Protein AF-A0A968TAA6-F1 (afdb_monomer_lite)

Radius of gyration: 18.01 Å; chains: 1; bounding box: 45×31×48 Å

Structure (mmCIF, N/CA/C/O backbone):
data_AF-A0A968TAA6-F1
#
_entry.id   AF-A0A968TAA6-F1
#
loop_
_atom_site.group_PDB
_atom_site.id
_atom_site.type_symbol
_atom_site.label_atom_id
_atom_site.label_alt_id
_atom_site.label_comp_id
_atom_site.label_asym_id
_atom_site.label_entity_id
_atom_site.label_seq_id
_atom_site.pdbx_PDB_ins_code
_atom_site.Cartn_x
_atom_site.Cartn_y
_atom_site.Cartn_z
_atom_site.occupancy
_atom_site.B_iso_or_equiv
_atom_site.auth_seq_id
_atom_site.auth_comp_id
_atom_site.auth_asym_id
_atom_site.auth_atom_id
_atom_site.pdbx_PDB_model_num
ATOM 1 N N . MET A 1 1 ? -21.060 10.836 21.019 1.00 69.12 1 MET A N 1
ATOM 2 C CA . MET A 1 1 ? -19.812 11.018 20.257 1.00 69.12 1 MET A CA 1
ATOM 3 C C . MET A 1 1 ? -19.713 12.466 19.842 1.00 69.12 1 MET A C 1
ATOM 5 O O . MET A 1 1 ? -20.575 12.928 19.095 1.00 69.12 1 MET A O 1
ATOM 9 N N . THR A 1 2 ? -18.713 13.182 20.340 1.00 84.38 2 THR A N 1
ATOM 10 C CA . THR A 1 2 ? -18.410 14.549 19.896 1.00 84.38 2 THR A CA 1
ATOM 11 C C . THR A 1 2 ? -17.198 14.553 18.967 1.00 84.38 2 THR A C 1
ATOM 13 O O . THR A 1 2 ? -16.389 13.627 18.968 1.00 84.38 2 THR A O 1
ATOM 16 N N . GLU A 1 3 ? -17.082 15.596 18.151 1.00 90.12 3 GLU A N 1
ATOM 17 C CA . GLU A 1 3 ? -15.876 15.869 17.362 1.00 90.12 3 GLU A CA 1
ATOM 18 C C . GLU A 1 3 ? -14.629 15.923 18.259 1.00 90.12 3 GLU A C 1
ATOM 20 O O . GLU A 1 3 ? -13.619 15.295 17.944 1.00 90.12 3 GLU A O 1
ATOM 25 N N . ASP A 1 4 ? -14.751 16.560 19.429 1.00 92.31 4 ASP A N 1
ATOM 26 C CA . ASP A 1 4 ? -13.683 16.670 20.426 1.00 92.31 4 ASP A CA 1
ATOM 27 C C . ASP A 1 4 ? -13.144 15.306 20.878 1.00 92.31 4 ASP A C 1
ATOM 29 O O . ASP A 1 4 ? -11.942 15.151 21.060 1.00 92.31 4 ASP A O 1
ATOM 33 N N . GLU A 1 5 ? -14.001 14.291 21.040 1.00 90.25 5 GLU A N 1
ATOM 34 C CA . GLU A 1 5 ? -13.563 12.942 21.430 1.00 90.25 5 GLU A CA 1
ATOM 35 C C . GLU A 1 5 ? -12.714 12.273 20.338 1.00 90.25 5 GLU A C 1
ATOM 37 O O . GLU A 1 5 ? -11.728 11.590 20.640 1.00 90.25 5 GLU A O 1
ATOM 42 N N . ILE A 1 6 ? -13.080 12.471 19.067 1.00 91.81 6 ILE A N 1
ATOM 43 C CA . ILE A 1 6 ? -12.331 11.939 17.923 1.00 91.81 6 ILE A CA 1
ATOM 44 C C . ILE A 1 6 ? -10.984 12.652 17.827 1.00 91.81 6 ILE A C 1
ATOM 46 O O . ILE A 1 6 ? -9.952 11.984 17.809 1.00 91.81 6 ILE A O 1
ATOM 50 N N . LEU A 1 7 ? -10.984 13.988 17.827 1.00 93.56 7 LEU A N 1
ATOM 51 C CA . LEU A 1 7 ? -9.761 14.788 17.758 1.00 93.56 7 LEU A CA 1
ATOM 52 C C . LEU A 1 7 ? -8.826 14.471 18.926 1.00 93.56 7 LEU A C 1
ATOM 54 O O . LEU A 1 7 ? -7.661 14.165 18.702 1.00 93.56 7 LEU A O 1
ATOM 58 N N . ASN A 1 8 ? -9.352 14.383 20.149 1.00 93.38 8 ASN A N 1
ATOM 59 C CA . ASN A 1 8 ? -8.563 14.015 21.319 1.00 93.38 8 ASN A CA 1
ATOM 60 C C . ASN A 1 8 ? -7.936 12.614 21.192 1.00 93.38 8 ASN A C 1
ATOM 62 O O . ASN A 1 8 ? -6.814 12.408 21.648 1.00 93.38 8 ASN A O 1
ATOM 66 N N . THR A 1 9 ? -8.625 11.654 20.564 1.00 92.62 9 THR A N 1
ATOM 67 C CA . THR A 1 9 ? -8.061 10.319 20.292 1.00 92.62 9 THR A CA 1
ATOM 68 C C . THR A 1 9 ? -6.899 10.387 19.301 1.00 92.62 9 THR A C 1
ATOM 70 O O . THR A 1 9 ? -5.903 9.690 19.479 1.00 92.62 9 THR A O 1
ATOM 73 N N . LEU A 1 10 ? -7.012 11.212 18.259 1.00 93.25 10 LEU A N 1
ATOM 74 C CA . LEU A 1 10 ? -5.971 11.365 17.242 1.00 93.25 10 LEU A CA 1
ATOM 75 C C . LEU A 1 10 ? -4.762 12.141 17.785 1.00 93.25 10 LEU A C 1
ATOM 77 O O . LEU A 1 10 ? -3.632 11.666 17.658 1.00 93.25 10 LEU A O 1
ATOM 81 N N . ASP A 1 11 ? -5.000 13.267 18.459 1.00 93.12 11 ASP A N 1
ATOM 82 C CA . ASP A 1 11 ? -3.966 14.139 19.031 1.00 93.12 11 ASP A CA 1
ATOM 83 C C . ASP A 1 11 ? -3.145 13.429 20.116 1.00 93.12 11 ASP A C 1
ATOM 85 O O . ASP A 1 11 ? -1.939 13.646 20.234 1.00 93.12 11 ASP A O 1
ATOM 89 N N . ASN A 1 12 ? -3.779 12.530 20.877 1.00 91.81 12 ASN A N 1
ATOM 90 C CA . ASN A 1 12 ? -3.136 11.753 21.941 1.00 91.81 12 ASN A CA 1
ATOM 91 C C . ASN A 1 12 ? -2.883 10.291 21.544 1.00 91.81 12 ASN A C 1
ATOM 93 O O . ASN A 1 12 ? -2.721 9.431 22.408 1.00 91.81 12 ASN A O 1
ATOM 97 N N . SER A 1 13 ? -2.850 9.990 20.244 1.00 91.12 13 SER A N 1
ATOM 98 C CA . SER A 1 13 ? -2.588 8.630 19.754 1.00 91.12 13 SER A CA 1
ATOM 99 C C . SER A 1 13 ? -1.161 8.150 20.021 1.00 91.12 13 SER A C 1
ATOM 101 O O . SER A 1 13 ? -0.911 6.946 20.018 1.00 91.12 13 SER A O 1
ATOM 103 N N . ASN A 1 14 ? -0.226 9.076 20.248 1.00 90.56 14 ASN A N 1
ATOM 104 C CA . ASN A 1 14 ? 1.144 8.747 20.605 1.00 90.56 14 ASN A CA 1
ATOM 105 C C . ASN A 1 14 ? 1.245 8.387 22.090 1.00 90.56 14 ASN A C 1
ATOM 107 O O . ASN A 1 14 ? 1.184 9.260 22.955 1.00 90.56 14 ASN A O 1
ATOM 111 N N . ASP A 1 15 ? 1.442 7.103 22.376 1.00 87.94 15 ASP A N 1
ATOM 112 C CA . ASP A 1 15 ? 1.612 6.604 23.741 1.00 87.94 15 ASP A CA 1
ATOM 113 C C . ASP A 1 15 ? 3.082 6.584 24.198 1.00 87.94 15 ASP A C 1
ATOM 115 O O . ASP A 1 15 ? 3.369 6.259 25.352 1.00 87.94 15 ASP A O 1
ATOM 119 N N . GLY A 1 16 ? 4.018 6.940 23.311 1.00 86.56 16 GLY A N 1
ATOM 120 C CA . GLY A 1 16 ? 5.461 6.831 23.522 1.00 86.56 16 GLY A CA 1
ATOM 121 C C . GLY A 1 16 ? 6.013 5.412 23.348 1.00 86.56 16 GLY A C 1
ATOM 122 O O . GLY A 1 16 ? 7.179 5.180 23.673 1.00 86.56 16 GLY A O 1
ATOM 123 N N . TYR A 1 17 ? 5.201 4.466 22.863 1.00 87.44 17 TYR A N 1
ATOM 124 C CA . TYR A 1 17 ? 5.562 3.060 22.687 1.00 87.44 17 TYR A CA 1
ATOM 125 C C . TYR A 1 17 ? 5.171 2.531 21.299 1.00 87.44 17 TYR A C 1
ATOM 127 O O . TYR A 1 17 ? 5.976 2.614 20.374 1.00 87.44 17 TYR A O 1
ATOM 135 N N . TYR A 1 18 ? 3.983 1.933 21.160 1.00 88.69 18 TYR A N 1
ATOM 136 C CA . TYR A 1 18 ? 3.566 1.173 19.971 1.00 88.69 18 TYR A CA 1
ATOM 137 C C . TYR A 1 18 ? 2.332 1.757 19.283 1.00 88.69 18 TYR A C 1
ATOM 139 O O . TYR A 1 18 ? 1.834 1.163 18.322 1.00 88.69 18 TYR A O 1
ATOM 147 N N . CYS A 1 19 ? 1.827 2.887 19.773 1.00 90.50 19 CYS A N 1
ATOM 148 C CA . CYS A 1 19 ? 0.773 3.649 19.127 1.00 90.50 19 CYS A CA 1
ATOM 149 C C . CYS A 1 19 ? 1.313 5.033 18.770 1.00 90.50 19 CYS A C 1
ATOM 151 O O . CYS A 1 19 ? 1.974 5.682 19.580 1.00 90.50 19 CYS A O 1
ATOM 153 N N . SER A 1 20 ? 1.046 5.482 17.548 1.00 90.31 20 SER A N 1
ATOM 154 C CA . SER A 1 20 ? 1.404 6.822 17.095 1.00 90.31 20 SER A CA 1
ATOM 155 C C . SER A 1 20 ? 0.455 7.305 16.008 1.00 90.31 20 SER A C 1
ATOM 157 O O . SER A 1 20 ? -0.234 6.521 15.345 1.00 90.31 20 SER A O 1
ATOM 159 N N . PHE A 1 21 ? 0.436 8.620 15.800 1.00 91.56 21 PHE A N 1
ATOM 160 C CA . PHE A 1 21 ? -0.179 9.174 14.605 1.00 91.56 21 PHE A CA 1
ATOM 161 C C . PHE A 1 21 ? 0.656 8.799 13.374 1.00 91.56 21 PHE A C 1
ATOM 163 O O . PHE A 1 21 ? 1.878 8.645 13.470 1.00 91.56 21 PHE A O 1
ATOM 170 N N . ILE A 1 22 ? 0.002 8.617 12.229 1.00 89.62 22 ILE A N 1
ATOM 171 C CA . ILE A 1 22 ? 0.675 8.197 11.000 1.00 89.62 22 ILE A CA 1
ATOM 172 C C . ILE A 1 22 ? 1.697 9.240 10.521 1.00 89.62 22 ILE A C 1
ATOM 174 O O . ILE A 1 22 ? 1.393 10.429 10.427 1.00 89.62 22 ILE A O 1
ATOM 178 N N . ASP A 1 23 ? 2.893 8.778 10.149 1.00 87.25 23 ASP A N 1
ATOM 179 C CA . ASP A 1 23 ? 3.901 9.599 9.475 1.00 87.25 23 ASP A CA 1
ATOM 180 C C . ASP A 1 23 ? 3.824 9.408 7.953 1.00 87.25 23 ASP A C 1
ATOM 182 O O . ASP A 1 23 ? 4.284 8.410 7.389 1.00 87.25 23 ASP A O 1
ATOM 186 N N . LEU A 1 24 ? 3.235 10.387 7.266 1.00 85.81 24 LEU A N 1
ATOM 187 C CA . LEU A 1 24 ? 3.162 10.383 5.804 1.00 85.81 24 LEU A CA 1
ATOM 188 C C . LEU A 1 24 ? 4.531 10.651 5.156 1.00 85.81 24 LEU A C 1
ATOM 190 O O . LEU A 1 24 ? 4.789 10.148 4.059 1.00 85.81 24 LEU A O 1
ATOM 194 N N . GLY A 1 25 ? 5.411 11.381 5.845 1.00 83.56 25 GLY A N 1
ATOM 195 C CA . GLY A 1 25 ? 6.722 11.834 5.378 1.00 83.56 25 GLY A CA 1
ATOM 196 C C . GLY A 1 25 ? 7.885 10.940 5.804 1.00 83.56 25 GLY A C 1
ATOM 197 O O . GLY A 1 25 ? 9.011 11.427 5.887 1.00 83.56 25 GLY A O 1
ATOM 198 N N . ASN A 1 26 ? 7.629 9.656 6.071 1.00 83.19 26 ASN A N 1
ATOM 199 C CA . ASN A 1 26 ? 8.642 8.725 6.560 1.00 83.19 26 ASN A CA 1
ATOM 200 C C . ASN A 1 26 ? 9.893 8.715 5.662 1.00 83.19 26 ASN A C 1
ATOM 202 O O . ASN A 1 26 ? 9.850 8.295 4.505 1.00 83.19 26 ASN A O 1
ATOM 206 N N . VAL A 1 27 ? 11.027 9.129 6.234 1.00 84.81 27 VAL A N 1
ATOM 207 C CA . VAL A 1 27 ? 12.317 9.292 5.538 1.00 84.81 27 VAL A CA 1
ATOM 208 C C . VAL A 1 27 ? 12.882 7.997 4.953 1.00 84.81 27 VAL A C 1
ATOM 210 O O . VAL A 1 27 ? 13.775 8.042 4.112 1.00 84.81 27 VAL A O 1
ATOM 213 N N . TYR A 1 28 ? 12.384 6.843 5.394 1.00 85.81 28 TYR A N 1
ATOM 214 C CA . TYR A 1 28 ? 12.797 5.531 4.904 1.00 85.81 28 TYR A CA 1
ATOM 215 C C . TYR A 1 28 ? 11.819 4.925 3.906 1.00 85.81 28 TYR A C 1
ATOM 217 O O . TYR A 1 28 ? 11.997 3.773 3.518 1.00 85.81 28 TYR A O 1
ATOM 225 N N . SER A 1 29 ? 10.770 5.651 3.516 1.00 93.38 29 SER A N 1
ATOM 226 C CA . SER A 1 29 ? 9.749 5.099 2.643 1.00 93.38 29 SER A CA 1
ATOM 227 C C . SER A 1 29 ? 9.246 6.107 1.619 1.00 93.38 29 SER A C 1
ATOM 229 O O . SER A 1 29 ? 8.569 7.080 1.954 1.00 93.38 29 SER A O 1
ATOM 231 N N . TYR A 1 30 ? 9.512 5.819 0.350 1.00 94.69 30 TYR A N 1
ATOM 232 C CA . TYR A 1 30 ? 8.996 6.586 -0.771 1.00 94.69 30 TYR A CA 1
ATOM 233 C C . TYR A 1 30 ? 7.509 6.302 -0.963 1.00 94.69 30 TYR A C 1
ATOM 235 O O . TYR A 1 30 ? 7.101 5.164 -1.196 1.00 94.69 30 TYR A O 1
ATOM 243 N N . LEU A 1 31 ? 6.695 7.350 -0.842 1.00 95.62 31 LEU A N 1
ATOM 244 C CA . LEU A 1 31 ? 5.245 7.225 -0.871 1.00 95.62 31 LEU A CA 1
ATOM 245 C C . LEU A 1 31 ? 4.725 6.840 -2.265 1.00 95.62 31 LEU A C 1
ATOM 247 O O . LEU A 1 31 ? 5.102 7.462 -3.267 1.00 95.62 31 LEU A O 1
ATOM 251 N N . ILE A 1 32 ? 3.829 5.850 -2.297 1.00 96.88 32 ILE A N 1
ATOM 252 C CA . ILE A 1 32 ? 3.169 5.342 -3.505 1.00 96.88 32 ILE A CA 1
ATOM 253 C C . ILE A 1 32 ? 1.682 5.718 -3.518 1.00 96.88 32 ILE A C 1
ATOM 255 O O . ILE A 1 32 ? 1.239 6.354 -4.467 1.00 96.88 32 ILE A O 1
ATOM 259 N N . ASP A 1 33 ? 0.924 5.351 -2.481 1.00 95.62 33 ASP A N 1
ATOM 260 C CA . ASP A 1 33 ? -0.511 5.661 -2.356 1.00 95.62 33 ASP A CA 1
ATOM 261 C C . ASP A 1 33 ? -0.898 5.831 -0.883 1.00 95.62 33 ASP A C 1
ATOM 263 O O . ASP A 1 33 ? -0.242 5.293 0.017 1.00 95.62 33 ASP A O 1
ATOM 267 N N . THR A 1 34 ? -1.977 6.570 -0.633 1.00 95.06 34 THR A N 1
ATOM 268 C CA . THR A 1 34 ? -2.595 6.679 0.691 1.00 95.06 34 THR A CA 1
ATOM 269 C C . THR A 1 34 ? -4.111 6.621 0.597 1.00 95.06 34 THR A C 1
ATOM 271 O O . THR A 1 34 ? -4.731 7.078 -0.364 1.00 95.06 34 THR A O 1
ATOM 274 N N . ARG A 1 35 ? -4.741 6.071 1.634 1.00 94.25 35 ARG A N 1
ATOM 275 C CA . ARG A 1 35 ? -6.198 6.032 1.759 1.00 94.25 35 ARG A CA 1
ATOM 276 C C . ARG A 1 35 ? -6.595 6.213 3.212 1.00 94.25 35 ARG A C 1
ATOM 278 O O . ARG A 1 35 ? -6.006 5.613 4.103 1.00 94.25 35 ARG A O 1
ATOM 285 N N . ILE A 1 36 ? -7.644 6.994 3.434 1.00 94.50 36 ILE A N 1
ATOM 286 C CA . ILE A 1 36 ? -8.335 7.060 4.720 1.00 94.50 36 ILE A CA 1
ATOM 287 C C . ILE A 1 36 ? -9.669 6.339 4.563 1.00 94.50 36 ILE A C 1
ATOM 289 O O . ILE A 1 36 ? -10.444 6.639 3.655 1.00 94.50 36 ILE A O 1
ATOM 293 N N . ASN A 1 37 ? -9.936 5.402 5.463 1.00 94.56 37 ASN A N 1
ATOM 294 C CA . ASN A 1 37 ? -11.223 4.747 5.618 1.00 94.56 37 ASN A CA 1
ATOM 295 C C . ASN A 1 37 ? -11.848 5.183 6.933 1.00 94.56 37 ASN A C 1
ATOM 297 O O . ASN A 1 37 ? -11.191 5.153 7.971 1.00 94.56 37 ASN A O 1
ATOM 301 N N . ILE A 1 38 ? -13.123 5.558 6.884 1.00 94.19 38 ILE A N 1
ATOM 302 C CA . ILE A 1 38 ? -13.887 5.984 8.053 1.00 94.19 38 ILE A CA 1
ATOM 303 C C . ILE A 1 38 ? -15.073 5.041 8.202 1.00 94.19 38 ILE A C 1
ATOM 305 O O . ILE A 1 38 ? -15.880 4.885 7.286 1.00 94.19 38 ILE A O 1
ATOM 309 N N . PHE A 1 39 ? -15.183 4.432 9.374 1.00 93.38 39 PHE A N 1
ATOM 310 C CA . PHE A 1 39 ? -16.243 3.509 9.737 1.00 93.38 39 PHE A CA 1
ATOM 311 C C . PHE A 1 39 ? -17.072 4.121 10.857 1.00 93.38 39 PHE A C 1
ATOM 313 O O . PHE A 1 39 ? -16.543 4.535 11.889 1.00 93.38 39 PHE A O 1
ATOM 320 N N . ARG A 1 40 ? -18.390 4.131 10.670 1.00 93.81 40 ARG A N 1
ATOM 321 C CA . ARG A 1 40 ? -19.358 4.530 11.689 1.00 93.81 40 ARG A CA 1
ATOM 322 C C . ARG A 1 40 ? -20.261 3.346 11.995 1.00 93.81 40 ARG A C 1
ATOM 324 O O . ARG A 1 40 ? -20.812 2.743 11.078 1.00 93.81 40 ARG A O 1
ATOM 331 N N . GLY A 1 41 ? -20.402 3.020 13.271 1.00 90.56 41 GLY A N 1
ATOM 332 C CA . GLY A 1 41 ? -21.300 1.982 13.761 1.00 90.56 41 GLY A CA 1
ATOM 333 C C . GLY A 1 41 ? -22.374 2.539 14.691 1.00 90.56 41 GLY A C 1
ATOM 334 O O . GLY A 1 41 ? -22.414 3.731 14.996 1.00 90.56 41 GLY A O 1
ATOM 335 N N . ASP A 1 42 ? -23.237 1.645 15.170 1.00 93.62 42 ASP A N 1
ATOM 336 C CA . ASP A 1 42 ? -24.256 1.984 16.169 1.00 93.62 42 ASP A CA 1
ATOM 337 C C . ASP A 1 42 ? -23.637 2.359 17.516 1.00 93.62 42 ASP A C 1
ATOM 339 O O . ASP A 1 42 ? -22.519 1.933 17.829 1.00 93.62 42 ASP A O 1
ATOM 343 N N . ASN A 1 43 ? -24.418 3.054 18.350 1.00 90.75 43 ASN A N 1
ATOM 344 C CA . ASN A 1 43 ? -24.040 3.458 19.707 1.00 90.75 43 ASN A CA 1
ATOM 345 C C . ASN A 1 43 ? -22.732 4.248 19.730 1.00 90.75 43 ASN A C 1
ATOM 347 O O . ASN A 1 43 ? -21.838 3.945 20.518 1.00 90.75 43 ASN A O 1
ATOM 351 N N . ASP A 1 44 ? -22.611 5.227 18.831 1.00 91.50 44 ASP A N 1
ATOM 352 C CA . ASP A 1 44 ? -21.467 6.138 18.796 1.00 91.50 44 ASP A CA 1
ATOM 353 C C . ASP A 1 44 ? -20.108 5.451 18.563 1.00 91.50 44 ASP A C 1
ATOM 355 O O . ASP A 1 44 ? -19.047 6.010 18.850 1.00 91.50 44 ASP A O 1
ATOM 359 N N . ARG A 1 45 ? -20.127 4.231 18.011 1.00 94.50 45 ARG A N 1
ATOM 360 C CA . ARG A 1 45 ? -18.916 3.505 17.634 1.00 94.50 45 ARG A CA 1
ATOM 361 C C . ARG A 1 45 ? -18.324 4.076 16.358 1.00 94.50 45 ARG A C 1
ATOM 363 O O . ARG A 1 45 ? -19.038 4.309 15.381 1.00 94.50 45 ARG A O 1
ATOM 370 N N . TRP A 1 46 ? -17.010 4.218 16.344 1.00 95.50 46 TRP A N 1
ATOM 371 C CA . TRP A 1 46 ? -16.286 4.678 15.173 1.00 95.50 46 TRP A CA 1
ATOM 372 C C . TRP A 1 46 ? -14.902 4.044 15.093 1.00 95.50 46 TRP A C 1
ATOM 374 O O . TRP A 1 46 ? -14.297 3.680 16.107 1.00 95.50 46 TRP A O 1
ATOM 384 N N . ALA A 1 47 ? -14.408 3.935 13.864 1.00 95.50 47 ALA A N 1
ATOM 385 C CA . ALA A 1 47 ? -13.025 3.597 13.587 1.00 95.50 47 ALA A CA 1
ATOM 386 C C . ALA A 1 47 ? -12.531 4.346 12.346 1.00 95.50 47 ALA A C 1
ATOM 388 O O . ALA A 1 47 ? -13.292 4.605 11.415 1.00 95.50 47 ALA A O 1
ATOM 389 N N . ILE A 1 48 ? -11.249 4.670 12.326 1.00 95.31 48 ILE A N 1
ATOM 390 C CA . ILE A 1 48 ? -10.524 5.204 11.181 1.00 95.31 48 ILE A CA 1
ATOM 391 C C . ILE A 1 48 ? -9.384 4.234 10.900 1.00 95.31 48 ILE A C 1
ATOM 393 O O . ILE A 1 48 ? -8.670 3.857 11.825 1.00 95.31 48 ILE A O 1
ATOM 397 N N . ALA A 1 49 ? -9.209 3.844 9.641 1.00 95.19 49 ALA A N 1
ATOM 398 C CA . ALA A 1 49 ? -8.031 3.119 9.183 1.00 95.19 49 ALA A CA 1
ATOM 399 C C . ALA A 1 49 ? -7.335 3.944 8.101 1.00 95.19 49 ALA A C 1
ATOM 401 O O . ALA A 1 49 ? -7.944 4.277 7.082 1.00 95.19 49 ALA A O 1
ATOM 402 N N . ILE A 1 50 ? -6.073 4.285 8.332 1.00 95.56 50 ILE A N 1
ATOM 403 C CA . ILE A 1 50 ? -5.233 5.006 7.384 1.00 95.56 50 ILE A CA 1
ATOM 404 C C . ILE A 1 50 ? -4.226 4.023 6.806 1.00 95.56 50 ILE A C 1
ATOM 406 O O . ILE A 1 50 ? -3.394 3.474 7.525 1.00 95.56 50 ILE A O 1
ATOM 410 N N . GLU A 1 51 ? -4.325 3.815 5.502 1.00 95.50 51 GLU A N 1
ATOM 411 C CA . GLU A 1 51 ? -3.462 2.950 4.714 1.00 95.50 51 GLU A CA 1
ATOM 412 C C . GLU A 1 51 ? -2.406 3.816 4.017 1.00 95.50 51 GLU A C 1
ATOM 414 O O . GLU A 1 51 ? -2.744 4.788 3.333 1.00 95.50 51 GLU A O 1
ATOM 419 N N . ARG A 1 52 ? -1.130 3.474 4.186 1.00 95.88 52 ARG A N 1
ATOM 420 C CA . ARG A 1 52 ? 0.010 4.112 3.526 1.00 95.88 52 ARG A CA 1
ATOM 421 C C . ARG A 1 52 ? 0.828 3.040 2.830 1.00 95.88 52 ARG A C 1
ATOM 423 O O . ARG A 1 52 ? 1.424 2.188 3.478 1.00 95.88 52 ARG A O 1
ATOM 430 N N . LEU A 1 53 ? 0.875 3.109 1.509 1.00 96.88 53 LEU A N 1
ATOM 431 C CA . LEU A 1 53 ? 1.700 2.236 0.696 1.00 96.88 53 LEU A CA 1
ATOM 432 C C . LEU A 1 53 ? 2.989 2.967 0.327 1.00 96.88 53 LEU A C 1
ATOM 434 O O . LEU A 1 53 ? 2.949 4.088 -0.193 1.00 96.88 53 LEU A O 1
ATOM 438 N N . GLY A 1 54 ? 4.134 2.337 0.556 1.00 96.69 54 GLY A N 1
ATOM 439 C CA . GLY A 1 54 ? 5.411 2.922 0.172 1.00 96.69 54 GLY A CA 1
ATOM 440 C C . GLY A 1 54 ? 6.504 1.895 -0.066 1.00 96.69 54 GLY A C 1
ATOM 441 O O . GLY A 1 54 ? 6.506 0.814 0.520 1.00 96.69 54 GLY A O 1
ATOM 442 N N . TYR A 1 55 ? 7.454 2.252 -0.923 1.00 97.19 55 TYR A N 1
ATOM 443 C CA . TYR A 1 55 ? 8.675 1.480 -1.117 1.00 97.19 55 TYR A CA 1
ATOM 444 C C . TYR A 1 55 ? 9.679 1.837 -0.023 1.00 97.19 55 TYR A C 1
ATOM 446 O O . TYR A 1 55 ? 9.953 3.016 0.194 1.00 97.19 55 TYR A O 1
ATOM 454 N N . ASN A 1 56 ? 10.214 0.842 0.680 1.00 95.62 56 ASN A N 1
ATOM 455 C CA . ASN A 1 56 ? 11.263 1.022 1.678 1.00 95.62 56 ASN A CA 1
ATOM 456 C C . ASN A 1 56 ? 12.563 0.368 1.176 1.00 95.62 56 ASN A C 1
ATOM 458 O O . ASN A 1 56 ? 12.675 -0.860 1.237 1.00 95.62 56 ASN A O 1
ATOM 462 N N . PRO A 1 57 ? 13.567 1.157 0.744 1.00 93.94 57 PRO A N 1
ATOM 463 C CA . PRO A 1 57 ? 14.828 0.625 0.225 1.00 93.94 57 PRO A CA 1
ATOM 464 C C . PRO A 1 57 ? 15.603 -0.221 1.233 1.00 93.94 57 PRO A C 1
ATOM 466 O O . PRO A 1 57 ? 16.296 -1.160 0.860 1.00 93.94 57 PRO A O 1
ATOM 469 N N . ARG A 1 58 ? 15.478 0.079 2.534 1.00 92.00 58 ARG A N 1
ATOM 470 C CA . ARG A 1 58 ? 16.153 -0.693 3.589 1.00 92.00 58 ARG A CA 1
ATOM 471 C C . ARG A 1 58 ? 15.498 -2.045 3.823 1.00 92.00 58 ARG A C 1
ATOM 473 O O . ARG A 1 58 ? 16.186 -2.989 4.193 1.00 92.00 58 ARG A O 1
ATOM 480 N N . ALA A 1 59 ? 14.182 -2.117 3.650 1.00 92.62 59 ALA A N 1
ATOM 481 C CA . ALA A 1 59 ? 13.448 -3.372 3.715 1.00 92.62 59 ALA A CA 1
ATOM 482 C C . ALA A 1 59 ? 13.506 -4.151 2.391 1.00 92.62 59 ALA A C 1
ATOM 484 O O . ALA A 1 59 ? 13.171 -5.331 2.389 1.00 92.62 59 ALA A O 1
ATOM 485 N N . GLY A 1 60 ? 13.891 -3.499 1.286 1.00 95.25 60 GLY A N 1
ATOM 486 C CA . GLY A 1 60 ? 13.871 -4.088 -0.051 1.00 95.25 60 GLY A CA 1
ATOM 487 C C . GLY A 1 60 ? 12.465 -4.507 -0.483 1.00 95.25 60 GLY A C 1
ATOM 488 O O . GLY A 1 60 ? 12.308 -5.546 -1.109 1.00 95.25 60 GLY A O 1
ATOM 489 N N . ALA A 1 61 ? 11.429 -3.755 -0.089 1.00 96.75 61 ALA A N 1
ATOM 490 C CA . ALA A 1 61 ? 10.039 -4.140 -0.330 1.00 96.75 61 ALA A CA 1
ATOM 491 C C . ALA A 1 61 ? 9.096 -2.935 -0.412 1.00 96.75 61 ALA A C 1
ATOM 493 O O . ALA A 1 61 ? 9.331 -1.886 0.198 1.00 96.75 61 ALA A O 1
ATOM 494 N N . ILE A 1 62 ? 7.979 -3.117 -1.118 1.00 97.50 62 ILE A N 1
ATOM 495 C CA . ILE A 1 62 ? 6.799 -2.258 -0.988 1.00 97.50 62 ILE A CA 1
ATOM 496 C C . ILE A 1 62 ? 5.969 -2.760 0.194 1.00 97.50 62 ILE A C 1
ATOM 498 O O . ILE A 1 62 ? 5.63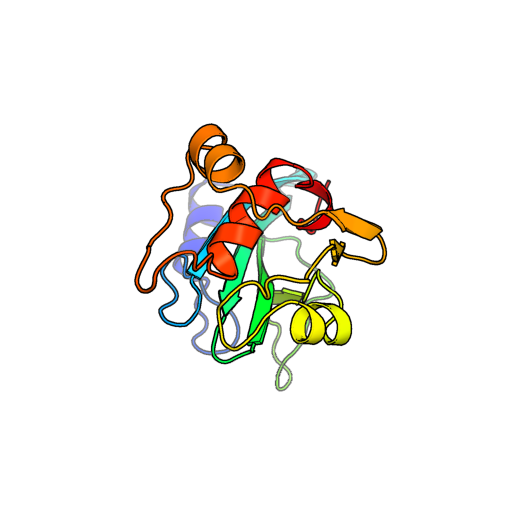4 -3.942 0.269 1.00 97.50 62 ILE A O 1
ATOM 502 N N . ILE A 1 63 ? 5.647 -1.857 1.116 1.00 97.00 63 ILE A N 1
ATOM 503 C CA . ILE A 1 63 ? 4.957 -2.156 2.370 1.00 97.00 63 ILE A CA 1
ATOM 504 C C . ILE A 1 63 ? 3.666 -1.345 2.428 1.00 97.00 63 ILE A C 1
ATOM 506 O O . ILE A 1 63 ? 3.659 -0.145 2.148 1.00 97.00 63 ILE A O 1
ATOM 510 N N . LEU A 1 64 ? 2.578 -2.024 2.785 1.00 96.19 64 LEU A N 1
ATOM 511 C CA . LEU A 1 64 ? 1.307 -1.428 3.164 1.00 96.19 64 LEU A CA 1
ATOM 512 C C . LEU A 1 64 ? 1.266 -1.307 4.687 1.00 96.19 64 LEU A C 1
ATOM 514 O O . LEU A 1 64 ? 1.099 -2.304 5.388 1.00 96.19 64 LEU A O 1
ATOM 518 N N . ASP A 1 65 ? 1.402 -0.081 5.169 1.00 94.81 65 ASP A N 1
ATOM 519 C CA . ASP A 1 65 ? 1.257 0.294 6.568 1.00 94.81 65 ASP A CA 1
ATOM 520 C C . ASP A 1 65 ? -0.193 0.684 6.854 1.00 94.81 65 ASP A C 1
ATOM 522 O O . ASP A 1 65 ? -0.778 1.496 6.136 1.00 94.81 65 ASP A O 1
ATOM 526 N N . ILE A 1 66 ? -0.776 0.144 7.919 1.00 94.75 66 ILE A N 1
ATOM 527 C CA . ILE A 1 66 ? -2.154 0.413 8.325 1.00 94.75 66 ILE A CA 1
ATOM 528 C C . ILE A 1 66 ? -2.133 0.926 9.756 1.00 94.75 66 ILE A C 1
ATOM 530 O O . ILE A 1 66 ? -1.769 0.197 10.674 1.00 94.75 66 ILE A O 1
ATOM 534 N N . ASN A 1 67 ? -2.556 2.172 9.946 1.00 94.81 67 ASN A N 1
ATOM 535 C CA . ASN A 1 67 ? -2.746 2.767 11.264 1.00 94.81 67 ASN A CA 1
ATOM 536 C C . ASN A 1 67 ? -4.238 2.851 11.563 1.00 94.81 67 ASN A C 1
ATOM 538 O O . ASN A 1 67 ? -5.009 3.295 10.712 1.00 94.81 67 ASN A O 1
ATOM 542 N N . TYR A 1 68 ? -4.654 2.440 12.754 1.00 94.50 68 TYR A N 1
ATOM 543 C CA . TYR A 1 68 ? -6.062 2.385 13.126 1.00 94.50 68 TYR A CA 1
ATOM 544 C C . TYR A 1 68 ? -6.354 3.126 14.430 1.00 94.50 68 TYR A C 1
ATOM 546 O O . TYR A 1 68 ? -5.641 3.007 15.421 1.00 94.50 68 TYR A O 1
ATOM 554 N N . TYR A 1 69 ? -7.457 3.868 14.431 1.00 95.31 69 TYR A N 1
ATOM 555 C CA . TYR A 1 69 ? -7.917 4.700 15.541 1.00 95.31 69 TYR A CA 1
ATOM 556 C C . TYR A 1 69 ? -9.403 4.450 15.760 1.00 95.31 69 TYR A C 1
ATOM 558 O O . TYR A 1 69 ? -10.130 4.222 14.798 1.00 95.31 69 TYR A O 1
ATOM 566 N N . GLY A 1 70 ? -9.883 4.478 17.000 1.00 95.00 70 GLY A N 1
ATOM 567 C CA . GLY A 1 70 ? -11.308 4.297 17.261 1.00 95.00 70 GLY A CA 1
ATOM 568 C C . GLY A 1 70 ? -11.626 3.839 18.672 1.00 95.00 70 GLY A C 1
ATOM 569 O O . GLY A 1 70 ? -10.779 3.301 19.380 1.00 95.00 70 GLY A O 1
ATOM 570 N N . ASN A 1 71 ? -12.888 4.006 19.060 1.00 94.00 71 ASN A N 1
ATOM 571 C CA . ASN A 1 71 ? -13.389 3.608 20.379 1.00 94.00 71 ASN A CA 1
ATOM 572 C C . ASN A 1 71 ? -13.923 2.164 20.422 1.00 94.00 71 ASN A C 1
ATOM 574 O O . ASN A 1 71 ? -14.328 1.682 21.479 1.00 94.00 71 ASN A O 1
ATOM 578 N N . CYS A 1 72 ? -13.948 1.468 19.282 1.00 94.00 72 CYS A N 1
ATOM 579 C CA . CYS A 1 72 ? -14.505 0.121 19.166 1.00 94.00 72 CYS A CA 1
ATOM 580 C C . CYS A 1 72 ? -13.523 -0.917 18.604 1.00 94.00 72 CYS A C 1
ATOM 582 O O . CYS A 1 72 ? -13.956 -1.979 18.149 1.00 94.00 72 CYS A O 1
ATOM 584 N N . LEU A 1 73 ? -12.223 -0.612 18.619 1.00 93.19 73 LEU A N 1
ATOM 585 C CA . LEU A 1 73 ? -11.169 -1.504 18.140 1.00 93.19 73 LEU A CA 1
ATOM 586 C C . LEU A 1 73 ? -11.066 -2.760 19.018 1.00 93.19 73 LEU A C 1
ATOM 588 O O . LEU A 1 73 ? -11.197 -2.702 20.242 1.00 93.19 73 LEU A O 1
ATOM 592 N N . LYS A 1 74 ? -10.846 -3.913 18.386 1.00 91.81 74 LYS A N 1
ATOM 593 C CA . LYS A 1 74 ? -10.727 -5.226 19.036 1.00 91.81 74 LYS A CA 1
ATOM 594 C C . LYS A 1 74 ? -9.650 -6.041 18.336 1.00 91.81 74 LYS A C 1
ATOM 596 O O . LYS A 1 74 ? -9.347 -5.764 17.182 1.00 91.81 74 LYS A O 1
ATOM 601 N N . ASN A 1 75 ? -9.144 -7.071 19.015 1.00 91.44 75 ASN A N 1
ATOM 602 C CA . ASN A 1 75 ? -8.135 -7.993 18.478 1.00 91.44 75 ASN A CA 1
ATOM 603 C C . ASN A 1 75 ? -6.889 -7.262 17.956 1.00 91.44 75 ASN A C 1
ATOM 605 O O . ASN A 1 75 ? -6.388 -7.579 16.883 1.00 91.44 75 ASN A O 1
ATOM 609 N N . LEU A 1 76 ? -6.436 -6.250 18.699 1.00 92.00 76 LEU A N 1
ATOM 610 C CA . LEU A 1 76 ? -5.221 -5.528 18.351 1.00 92.00 76 LEU A CA 1
ATOM 611 C C . LEU A 1 76 ? -4.009 -6.442 18.512 1.00 92.00 76 LEU A C 1
ATOM 613 O O . LEU A 1 76 ? -3.942 -7.217 19.470 1.00 92.00 76 LEU A O 1
ATOM 617 N N . GLU A 1 77 ? -3.049 -6.303 17.601 1.00 91.56 77 GLU A N 1
ATOM 618 C CA . GLU A 1 77 ? -1.730 -6.901 17.765 1.00 91.56 77 GLU A CA 1
ATOM 619 C C . GLU A 1 77 ? -1.065 -6.377 19.042 1.00 91.56 77 GLU A C 1
ATOM 621 O O . GLU A 1 77 ? -1.308 -5.244 19.473 1.00 91.56 77 GLU A O 1
ATOM 626 N N . CYS A 1 78 ? -0.215 -7.207 19.645 1.00 92.00 78 CYS A N 1
ATOM 627 C CA . CYS A 1 78 ? 0.487 -6.878 20.879 1.00 92.00 78 CYS A CA 1
ATOM 628 C C . CYS A 1 78 ? 1.998 -7.029 20.708 1.00 92.00 78 CYS A C 1
ATOM 630 O O . CYS A 1 78 ? 2.493 -8.119 20.428 1.00 92.00 78 CYS A O 1
ATOM 632 N N . TYR A 1 79 ? 2.741 -5.966 21.005 1.00 89.19 79 TYR A N 1
ATOM 633 C CA . TYR A 1 79 ? 4.200 -5.981 21.076 1.00 89.19 79 TYR A CA 1
ATOM 634 C C . TYR A 1 79 ? 4.642 -5.750 22.517 1.00 89.19 79 TYR A C 1
ATOM 636 O O . TYR A 1 79 ? 4.184 -4.827 23.186 1.00 89.19 79 TYR A O 1
ATOM 644 N N . ASN A 1 80 ? 5.498 -6.636 23.035 1.00 91.50 80 ASN A N 1
ATOM 645 C CA . ASN A 1 80 ? 5.957 -6.610 24.430 1.00 91.50 80 ASN A CA 1
ATOM 646 C C . ASN A 1 80 ? 4.814 -6.455 25.457 1.00 91.50 80 ASN A C 1
ATOM 648 O O . ASN A 1 80 ? 4.924 -5.716 26.435 1.00 91.50 80 ASN A O 1
ATOM 652 N N . GLY A 1 81 ? 3.698 -7.153 25.218 1.00 91.06 81 GLY A N 1
ATOM 653 C CA . GLY A 1 81 ? 2.531 -7.159 26.105 1.00 91.06 81 GLY A CA 1
ATOM 654 C C . GLY A 1 81 ? 1.665 -5.897 26.048 1.00 91.06 81 GLY A C 1
ATOM 655 O O . GLY A 1 81 ? 0.807 -5.726 26.912 1.00 91.06 81 GLY A O 1
ATOM 656 N N . ARG A 1 82 ? 1.870 -5.016 25.062 1.00 90.88 82 ARG A N 1
ATOM 657 C CA . ARG A 1 82 ? 1.085 -3.792 24.867 1.00 90.88 82 ARG A CA 1
ATOM 658 C C . ARG A 1 82 ? 0.417 -3.784 23.494 1.00 90.88 82 ARG A C 1
ATOM 660 O O . ARG A 1 82 ? 1.072 -4.184 22.532 1.00 90.88 82 ARG A O 1
ATOM 667 N N . PRO A 1 83 ? -0.841 -3.326 23.389 1.00 91.50 83 PRO A N 1
ATOM 668 C CA . PRO A 1 83 ? -1.512 -3.220 22.102 1.00 91.50 83 PRO A CA 1
ATOM 669 C C . PRO A 1 83 ? -0.807 -2.199 21.204 1.00 91.50 83 PRO A C 1
ATOM 671 O O . PRO A 1 83 ? -0.255 -1.212 21.691 1.00 91.50 83 PRO A O 1
ATOM 674 N N . THR A 1 84 ? -0.860 -2.423 19.896 1.00 93.56 84 THR A N 1
ATOM 675 C CA . THR A 1 84 ? -0.420 -1.458 18.883 1.00 93.56 84 THR A CA 1
ATOM 676 C C . THR A 1 84 ? -1.591 -0.982 18.036 1.00 93.56 84 THR A C 1
ATOM 678 O O . THR A 1 84 ? -2.524 -1.745 17.772 1.00 93.56 84 THR A O 1
ATOM 681 N N . SER A 1 85 ? -1.523 0.273 17.588 1.00 91.88 85 SER A N 1
ATOM 682 C CA . SER A 1 85 ? -2.439 0.879 16.619 1.00 91.88 85 SER A CA 1
ATOM 683 C C . SER A 1 85 ? -2.002 0.669 15.159 1.00 91.88 85 SER A C 1
ATOM 685 O O . SER A 1 85 ? -2.462 1.398 14.281 1.00 91.88 85 SER A O 1
ATOM 687 N N . TYR A 1 86 ? -1.072 -0.255 14.905 1.00 92.56 86 TYR A N 1
ATOM 688 C CA . TYR A 1 86 ? -0.367 -0.393 13.636 1.00 92.56 86 TYR A CA 1
ATOM 689 C C . TYR A 1 86 ? -0.244 -1.853 13.176 1.00 92.56 86 TYR A C 1
ATOM 691 O O . TYR A 1 86 ? 0.030 -2.756 13.966 1.00 92.56 86 TYR A O 1
ATOM 699 N N . TYR A 1 87 ? -0.392 -2.069 11.870 1.00 92.88 87 TYR A N 1
ATOM 700 C CA . TYR A 1 87 ? -0.152 -3.348 11.205 1.00 92.88 87 TYR A CA 1
ATOM 701 C C . TYR A 1 87 ? 0.515 -3.127 9.847 1.00 92.88 87 TYR A C 1
ATOM 703 O O . TYR A 1 87 ? 0.212 -2.145 9.170 1.00 92.88 87 TYR A O 1
ATOM 711 N N . SER A 1 88 ? 1.387 -4.041 9.424 1.00 93.00 88 SER A N 1
ATOM 712 C CA . SER A 1 88 ? 2.075 -3.946 8.135 1.00 93.00 88 SER A CA 1
ATOM 713 C C . SER A 1 88 ? 2.003 -5.234 7.330 1.00 93.00 88 SER A C 1
ATOM 715 O O . SER A 1 88 ? 2.020 -6.343 7.863 1.00 93.00 88 SER A O 1
ATOM 717 N N . ILE A 1 89 ? 1.895 -5.074 6.012 1.00 93.94 89 ILE A N 1
ATOM 718 C CA . ILE A 1 89 ? 1.773 -6.174 5.055 1.00 93.94 89 ILE A CA 1
ATOM 719 C C . ILE A 1 89 ? 2.689 -5.897 3.868 1.00 93.94 89 ILE A C 1
ATOM 721 O O . ILE A 1 89 ? 2.757 -4.773 3.378 1.00 93.94 89 ILE A O 1
ATOM 725 N N . GLN A 1 90 ? 3.341 -6.935 3.354 1.00 96.06 90 GLN A N 1
ATOM 726 C CA . GLN A 1 90 ? 3.966 -6.907 2.032 1.00 96.06 90 GLN A CA 1
ATOM 727 C C . GLN A 1 90 ? 2.965 -7.480 1.017 1.00 96.06 90 GLN A C 1
ATOM 729 O O . GLN A 1 90 ? 2.712 -8.686 1.036 1.00 96.06 90 GLN A O 1
ATOM 734 N N . PRO A 1 91 ? 2.319 -6.648 0.176 1.00 96.75 91 PRO A N 1
ATOM 735 C CA . PRO A 1 91 ? 1.305 -7.138 -0.756 1.00 96.75 91 PRO A CA 1
ATOM 736 C C . PRO A 1 91 ? 1.913 -7.943 -1.912 1.00 96.75 91 PRO A C 1
ATOM 738 O O . PRO A 1 91 ? 1.209 -8.745 -2.523 1.00 96.75 91 PRO A O 1
ATOM 741 N N . ILE A 1 92 ? 3.200 -7.744 -2.204 1.00 98.19 92 ILE A N 1
ATOM 742 C CA . ILE A 1 92 ? 3.939 -8.424 -3.270 1.00 98.19 92 ILE A CA 1
ATOM 743 C C . ILE A 1 92 ? 4.707 -9.603 -2.668 1.00 98.19 92 ILE A C 1
ATOM 745 O O . ILE A 1 92 ? 5.303 -9.477 -1.600 1.00 98.19 92 ILE A O 1
ATOM 749 N N . ASN A 1 93 ? 4.705 -10.748 -3.351 1.00 98.00 93 ASN A N 1
ATOM 750 C CA . ASN A 1 93 ? 5.550 -11.881 -2.984 1.00 98.00 93 ASN A CA 1
ATOM 751 C C . ASN A 1 93 ? 7.037 -11.470 -2.987 1.00 98.00 93 ASN A C 1
ATOM 753 O O . ASN A 1 93 ? 7.525 -10.917 -3.970 1.00 98.00 93 ASN A O 1
ATOM 757 N N . ALA A 1 94 ? 7.745 -11.761 -1.893 1.00 96.94 94 ALA A N 1
ATOM 758 C CA . ALA A 1 94 ? 9.115 -11.297 -1.684 1.00 96.94 94 ALA A CA 1
ATOM 759 C C . ALA A 1 94 ? 10.110 -11.842 -2.722 1.00 96.94 94 ALA A C 1
ATOM 761 O O . ALA A 1 94 ? 10.923 -11.079 -3.237 1.00 96.94 94 ALA A O 1
ATOM 762 N N . ASP A 1 95 ? 10.026 -13.131 -3.064 1.00 97.81 95 ASP A N 1
ATOM 763 C CA . ASP A 1 95 ? 10.937 -13.747 -4.035 1.00 97.81 95 ASP A CA 1
ATOM 764 C C . ASP A 1 95 ? 10.743 -13.126 -5.421 1.00 97.81 95 ASP A C 1
ATOM 766 O O . ASP A 1 95 ? 11.698 -12.663 -6.038 1.00 97.81 95 ASP A O 1
ATOM 770 N N . ASN A 1 96 ? 9.491 -12.989 -5.862 1.00 98.19 96 ASN A N 1
ATOM 771 C CA . ASN A 1 96 ? 9.173 -12.340 -7.130 1.00 98.19 96 ASN A CA 1
ATOM 772 C C . ASN A 1 96 ? 9.544 -10.839 -7.149 1.00 98.19 96 ASN A C 1
ATOM 774 O O . ASN A 1 96 ? 9.986 -10.330 -8.180 1.00 98.19 96 ASN A O 1
ATOM 778 N N . PHE A 1 97 ? 9.423 -10.119 -6.030 1.00 98.06 97 PHE A N 1
ATOM 779 C CA . PHE A 1 97 ? 9.906 -8.737 -5.947 1.00 98.06 97 PHE A CA 1
ATOM 780 C C . PHE A 1 97 ? 11.435 -8.669 -6.121 1.00 98.06 97 PHE A C 1
ATOM 782 O O . PHE A 1 97 ? 11.928 -7.893 -6.937 1.00 98.06 97 PHE A O 1
ATOM 789 N N . ASN A 1 98 ? 12.187 -9.540 -5.443 1.00 97.12 98 ASN A N 1
ATOM 790 C CA . ASN A 1 98 ? 13.652 -9.620 -5.560 1.00 97.12 98 ASN A CA 1
ATOM 791 C C . ASN A 1 98 ? 14.119 -10.065 -6.960 1.00 97.12 98 ASN A C 1
ATOM 793 O O . ASN A 1 98 ? 15.182 -9.669 -7.448 1.00 97.12 98 ASN A O 1
ATOM 797 N N . GLU A 1 99 ? 13.327 -10.892 -7.638 1.00 97.75 99 GLU A N 1
ATOM 798 C CA . GLU A 1 99 ? 13.588 -11.294 -9.018 1.00 97.75 99 GLU A CA 1
ATOM 799 C C . GLU A 1 99 ? 13.366 -10.152 -10.012 1.00 97.75 99 GLU A C 1
ATOM 801 O O . GLU A 1 99 ? 14.047 -10.130 -11.030 1.00 97.75 99 GLU A O 1
ATOM 806 N N . THR A 1 100 ? 12.515 -9.172 -9.701 1.00 98.06 100 THR A N 1
ATOM 807 C CA . THR A 1 100 ? 12.131 -8.088 -10.624 1.00 98.06 100 THR A CA 1
ATOM 808 C C . THR A 1 100 ? 12.807 -6.746 -10.352 1.00 98.06 100 THR A C 1
ATOM 810 O O . THR A 1 100 ? 12.866 -5.911 -11.254 1.00 98.06 100 THR A O 1
ATOM 813 N N . ILE A 1 101 ? 13.350 -6.535 -9.151 1.00 97.31 101 ILE A N 1
ATOM 814 C CA . ILE A 1 101 ? 14.048 -5.304 -8.757 1.00 97.31 101 ILE A CA 1
ATOM 815 C C . ILE A 1 101 ? 15.543 -5.574 -8.546 1.00 97.31 101 ILE A C 1
ATOM 817 O O . ILE A 1 101 ? 15.923 -6.539 -7.886 1.00 97.31 101 ILE A O 1
ATOM 821 N N . ASP A 1 102 ? 16.402 -4.732 -9.122 1.00 93.50 102 ASP A N 1
ATOM 822 C CA . ASP A 1 102 ? 17.847 -4.696 -8.865 1.00 93.50 102 ASP A CA 1
ATOM 823 C C . ASP A 1 102 ? 18.208 -3.408 -8.117 1.00 93.50 102 ASP A C 1
ATOM 825 O O . ASP A 1 102 ? 18.064 -2.292 -8.632 1.00 93.50 102 ASP A O 1
ATOM 829 N N . GLY A 1 103 ? 18.610 -3.560 -6.854 1.00 91.50 103 GLY A N 1
ATOM 830 C CA . GLY A 1 103 ? 18.751 -2.453 -5.914 1.00 91.50 103 GLY A CA 1
ATOM 831 C C . GLY A 1 103 ? 17.412 -1.755 -5.670 1.00 91.50 103 GLY A C 1
ATOM 832 O O . GLY A 1 103 ? 16.596 -2.215 -4.882 1.00 91.50 103 GLY A O 1
ATOM 833 N N . GLU A 1 104 ? 17.189 -0.634 -6.350 1.00 93.06 104 GLU A N 1
ATOM 834 C CA . GLU A 1 104 ? 15.947 0.148 -6.268 1.00 93.06 104 GLU A CA 1
ATOM 835 C C . GLU A 1 104 ? 15.295 0.344 -7.645 1.00 93.06 104 GLU A C 1
ATOM 837 O O . GLU A 1 104 ? 14.427 1.200 -7.799 1.00 93.06 104 GLU A O 1
ATOM 842 N N . SER A 1 105 ? 15.740 -0.400 -8.657 1.00 95.25 105 SER A N 1
ATOM 843 C CA . SER A 1 105 ? 15.361 -0.205 -10.059 1.00 95.25 105 SER A CA 1
ATOM 844 C C . SER A 1 105 ? 14.660 -1.427 -10.626 1.00 95.25 105 SER A C 1
ATOM 846 O O . SER A 1 105 ? 15.029 -2.557 -10.314 1.00 95.25 105 SER A O 1
ATOM 848 N N . LEU A 1 106 ? 13.703 -1.209 -11.521 1.00 97.06 106 LEU A N 1
ATOM 849 C CA . LEU A 1 106 ? 13.106 -2.276 -12.319 1.00 97.06 106 LEU A CA 1
ATOM 850 C C . LEU A 1 106 ? 14.162 -2.939 -13.221 1.00 97.06 106 LEU A C 1
ATOM 852 O O . LEU A 1 106 ? 14.862 -2.246 -13.963 1.00 97.06 106 LEU A O 1
ATOM 856 N N . LYS A 1 107 ? 14.274 -4.271 -13.181 1.00 96.81 107 LYS A N 1
ATOM 857 C CA . LYS A 1 107 ? 15.137 -5.024 -14.107 1.00 96.81 107 LYS A CA 1
ATOM 858 C C . LYS A 1 107 ? 14.546 -5.026 -15.509 1.00 96.81 107 LYS A C 1
ATOM 860 O O . LYS A 1 107 ? 13.336 -5.113 -15.660 1.00 96.81 107 LYS A O 1
ATOM 865 N N . SER A 1 108 ? 15.385 -5.004 -16.542 1.00 95.06 108 SER A N 1
ATOM 866 C CA . SER A 1 108 ? 14.928 -4.897 -17.938 1.00 95.06 108 SER A CA 1
ATOM 867 C C . SER A 1 108 ? 14.140 -6.106 -18.460 1.00 95.06 108 SER A C 1
ATOM 869 O O . SER A 1 108 ? 13.516 -6.012 -19.511 1.00 95.06 108 SER A O 1
ATOM 871 N N . ASP A 1 109 ? 14.208 -7.243 -17.772 1.00 95.88 109 ASP A N 1
ATOM 872 C CA . ASP A 1 109 ? 13.495 -8.487 -18.079 1.00 95.88 109 ASP A CA 1
ATOM 873 C C . ASP A 1 109 ? 12.325 -8.767 -17.117 1.00 95.88 109 ASP A C 1
ATOM 875 O O . ASP A 1 109 ? 11.672 -9.802 -17.221 1.00 95.88 109 ASP A O 1
ATOM 879 N N . ALA A 1 110 ? 12.031 -7.854 -16.187 1.00 97.88 110 ALA A N 1
ATOM 880 C CA . ALA A 1 110 ? 10.951 -8.017 -15.223 1.00 97.88 110 ALA A CA 1
ATOM 881 C C . ALA A 1 110 ? 9.570 -7.871 -15.885 1.00 97.88 110 ALA A C 1
ATOM 883 O O . ALA A 1 110 ? 9.204 -6.788 -16.331 1.00 97.88 110 ALA A O 1
ATOM 884 N N . GLU A 1 111 ? 8.766 -8.933 -15.913 1.00 98.19 111 GLU A N 1
ATOM 885 C CA . GLU A 1 111 ? 7.467 -8.913 -16.608 1.00 98.19 111 GLU A CA 1
ATOM 886 C C . GLU A 1 111 ? 6.273 -8.619 -15.693 1.00 98.19 111 GLU A C 1
ATOM 888 O O . GLU A 1 111 ? 5.345 -7.910 -16.087 1.00 98.19 111 GLU A O 1
ATOM 893 N N . PHE A 1 112 ? 6.260 -9.175 -14.478 1.00 98.62 112 PHE A N 1
ATOM 894 C CA . PHE A 1 112 ? 5.119 -9.073 -13.569 1.00 98.62 112 PHE A CA 1
ATOM 895 C C . PHE A 1 112 ? 5.521 -9.105 -12.095 1.00 98.62 112 PHE A C 1
ATOM 897 O O . PHE A 1 112 ? 6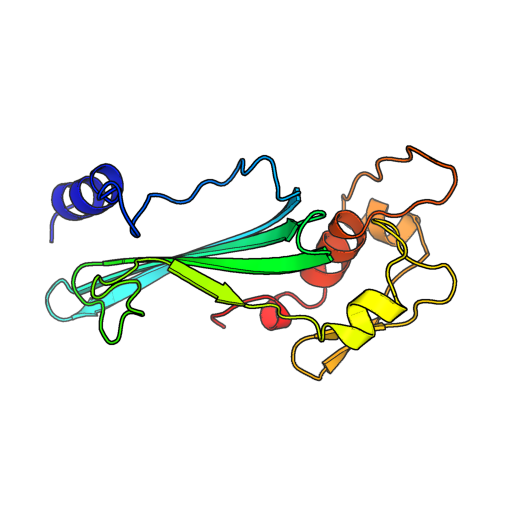.481 -9.772 -11.701 1.00 98.62 112 PHE A O 1
ATOM 904 N N . TRP A 1 113 ? 4.694 -8.472 -11.267 1.00 98.69 113 TRP A N 1
ATOM 905 C CA . TRP A 1 113 ? 4.638 -8.722 -9.833 1.00 98.69 113 TRP A CA 1
ATOM 906 C C . TRP A 1 113 ? 3.542 -9.725 -9.466 1.00 98.69 113 TRP A C 1
ATOM 908 O O . TRP A 1 113 ? 2.461 -9.722 -10.049 1.00 98.69 113 TRP A O 1
ATOM 918 N N . LEU A 1 114 ? 3.797 -10.563 -8.462 1.00 98.56 114 LEU A N 1
ATOM 919 C CA . LEU A 1 114 ? 2.810 -11.418 -7.804 1.00 98.56 114 LEU A CA 1
ATOM 920 C C . LEU A 1 114 ? 2.243 -10.689 -6.592 1.00 98.56 114 LEU A C 1
ATOM 922 O O . LEU A 1 114 ? 2.757 -10.798 -5.478 1.00 98.56 114 LEU A O 1
ATOM 926 N N . VAL A 1 115 ? 1.158 -9.957 -6.808 1.00 97.94 115 VAL A N 1
ATOM 927 C CA . VAL A 1 115 ? 0.479 -9.174 -5.778 1.00 97.94 115 VAL A CA 1
ATOM 928 C C . VAL A 1 115 ? -0.660 -10.007 -5.209 1.00 97.94 115 VAL A C 1
ATOM 930 O O . VAL A 1 115 ? -1.621 -10.317 -5.910 1.00 97.94 115 VAL A O 1
ATOM 933 N N . ARG A 1 116 ? -0.546 -10.432 -3.947 1.00 95.06 116 ARG A N 1
ATOM 934 C CA . ARG A 1 116 ? -1.513 -11.332 -3.286 1.00 95.06 116 ARG A CA 1
ATOM 935 C C . ARG A 1 116 ? -1.837 -12.583 -4.123 1.00 95.06 116 ARG A C 1
ATOM 937 O O . ARG A 1 116 ? -2.976 -13.041 -4.167 1.00 95.06 116 ARG A O 1
ATOM 944 N N . GLY A 1 117 ? -0.823 -13.121 -4.804 1.00 96.31 117 GLY A N 1
ATOM 945 C CA . GLY A 1 117 ? -0.939 -14.292 -5.681 1.00 96.31 117 GLY A CA 1
ATOM 946 C C . GLY A 1 117 ? -1.482 -14.008 -7.087 1.00 96.31 117 GLY A C 1
ATOM 947 O O . GLY A 1 117 ? -1.574 -14.939 -7.882 1.00 96.31 117 GLY A O 1
ATOM 948 N N . GLN A 1 118 ? -1.818 -12.759 -7.418 1.00 97.88 118 GLN A N 1
ATOM 949 C CA . GLN A 1 118 ? -2.247 -12.357 -8.757 1.00 97.88 118 GLN A CA 1
ATOM 950 C C . GLN A 1 118 ? -1.093 -11.733 -9.539 1.00 97.88 118 GLN A C 1
ATOM 952 O O . GLN A 1 118 ? -0.338 -10.927 -8.999 1.00 97.88 118 GLN A O 1
ATOM 957 N N . GLN A 1 119 ? -0.966 -12.098 -10.816 1.00 98.25 119 GLN A N 1
ATOM 958 C CA . GLN A 1 119 ? 0.011 -11.484 -11.709 1.00 98.25 119 GLN A CA 1
ATOM 959 C C . GLN A 1 119 ? -0.442 -10.083 -12.115 1.00 98.25 119 GLN A C 1
ATOM 961 O O . GLN A 1 119 ? -1.552 -9.899 -12.615 1.00 98.25 119 GLN A O 1
ATOM 966 N N . VAL A 1 120 ? 0.450 -9.118 -11.931 1.00 98.25 120 VAL A N 1
ATOM 967 C CA . VAL A 1 120 ? 0.276 -7.724 -12.319 1.00 98.25 120 VAL A CA 1
ATOM 968 C C . VAL A 1 120 ? 1.436 -7.324 -13.216 1.00 98.25 120 VAL A C 1
ATOM 970 O O . VAL A 1 120 ? 2.585 -7.376 -12.788 1.00 98.25 120 VAL A O 1
ATOM 973 N N . LEU A 1 121 ? 1.136 -6.954 -14.459 1.00 98.19 121 LEU A N 1
ATOM 974 C CA . LEU A 1 121 ? 2.149 -6.637 -15.466 1.00 98.19 121 LEU A CA 1
ATOM 975 C C . LEU A 1 121 ? 2.918 -5.359 -15.115 1.00 98.19 121 LEU A C 1
ATOM 977 O O . LEU A 1 121 ? 2.334 -4.380 -14.648 1.00 98.19 121 LEU A O 1
ATOM 981 N N . LEU A 1 122 ? 4.222 -5.372 -15.382 1.00 98.44 122 LEU A N 1
ATOM 982 C CA . LEU A 1 122 ? 5.117 -4.233 -15.197 1.00 98.44 122 LEU A CA 1
ATOM 983 C C . LEU A 1 122 ? 5.379 -3.576 -16.551 1.00 98.44 122 LEU A C 1
ATOM 985 O O . LEU A 1 122 ? 5.727 -4.247 -17.523 1.00 98.44 122 L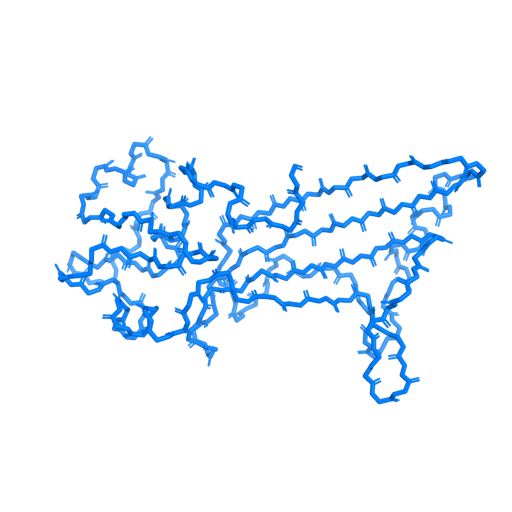EU A O 1
ATOM 989 N N . SER A 1 123 ? 5.210 -2.256 -16.618 1.00 97.44 123 SER A N 1
ATOM 990 C CA . SER A 1 123 ? 5.525 -1.510 -17.832 1.00 97.44 123 SER A CA 1
ATOM 991 C C . SER A 1 123 ? 6.968 -1.023 -17.827 1.00 97.44 123 SER A C 1
ATOM 993 O O . SER A 1 123 ? 7.434 -0.418 -16.861 1.00 97.44 123 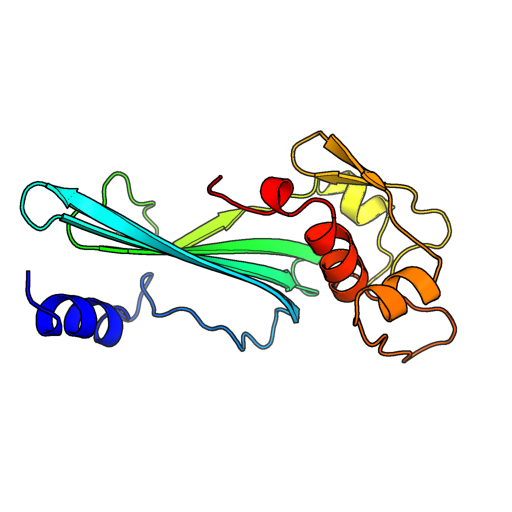SER A O 1
ATOM 995 N N . HIS A 1 124 ? 7.638 -1.218 -18.960 1.00 96.06 124 HIS A N 1
ATOM 996 C CA . HIS A 1 124 ? 8.936 -0.617 -19.285 1.00 96.06 124 HIS A CA 1
ATOM 997 C C . HIS A 1 124 ? 8.795 0.626 -20.167 1.00 96.06 124 HIS A C 1
ATOM 999 O O . HIS A 1 124 ? 9.779 1.296 -20.481 1.00 96.06 124 HIS A O 1
ATOM 1005 N N . ASN A 1 125 ? 7.573 0.936 -20.608 1.00 95.88 125 ASN A N 1
ATOM 1006 C CA . ASN A 1 125 ? 7.308 2.073 -21.467 1.00 95.88 125 ASN A CA 1
ATOM 1007 C C . ASN A 1 125 ? 7.128 3.333 -20.618 1.00 95.88 125 ASN A C 1
ATOM 1009 O O . ASN A 1 125 ? 6.102 3.513 -19.970 1.00 95.88 125 ASN A O 1
ATOM 1013 N N . LYS A 1 126 ? 8.099 4.248 -20.674 1.00 93.81 126 LYS A N 1
ATOM 1014 C CA . LYS A 1 126 ? 8.058 5.527 -19.941 1.00 93.81 126 LYS A CA 1
ATOM 1015 C C . LYS A 1 126 ? 6.828 6.383 -20.262 1.00 93.81 126 L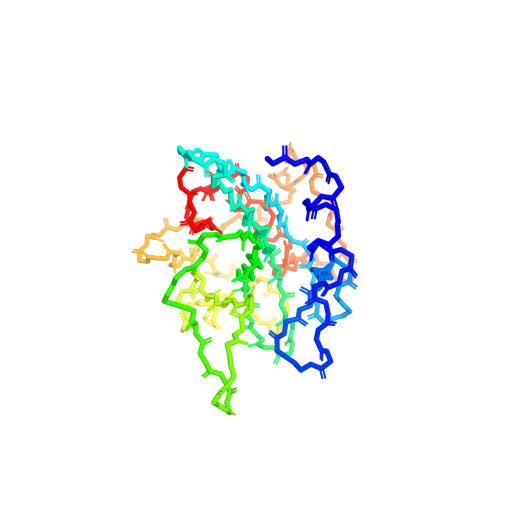YS A C 1
ATOM 1017 O O . LYS A 1 126 ? 6.417 7.196 -19.432 1.00 93.81 126 LYS A O 1
ATOM 1022 N N . GLN A 1 127 ? 6.234 6.208 -21.445 1.00 95.94 127 GLN A N 1
ATOM 1023 C CA . GLN A 1 127 ? 5.013 6.923 -21.800 1.00 95.94 127 GLN A CA 1
ATOM 1024 C C . GLN A 1 127 ? 3.846 6.525 -20.888 1.00 95.94 127 GLN A C 1
ATOM 1026 O O . GLN A 1 127 ? 3.101 7.404 -20.477 1.00 95.94 127 GLN A O 1
ATOM 1031 N N . ASP A 1 128 ? 3.752 5.258 -20.472 1.00 97.50 128 ASP A N 1
ATOM 1032 C CA . ASP A 1 128 ? 2.676 4.782 -19.592 1.00 97.50 128 ASP A CA 1
ATOM 1033 C C . ASP A 1 128 ? 2.710 5.494 -18.226 1.00 97.50 128 ASP A C 1
ATOM 1035 O O . ASP A 1 128 ? 1.671 5.823 -17.656 1.00 97.50 128 ASP A O 1
ATOM 1039 N N . TYR A 1 129 ? 3.912 5.782 -17.718 1.00 97.06 129 TYR A N 1
ATOM 1040 C CA . TYR A 1 129 ? 4.117 6.544 -16.483 1.00 97.06 129 TYR A CA 1
ATOM 1041 C C . TYR A 1 129 ? 3.724 8.009 -16.665 1.00 97.06 129 TYR A C 1
ATOM 1043 O O . TYR A 1 129 ? 2.998 8.567 -15.842 1.00 97.06 129 TYR A O 1
ATOM 1051 N N . THR A 1 130 ? 4.153 8.614 -17.774 1.00 95.94 130 THR A N 1
ATOM 1052 C CA . THR A 1 130 ? 3.831 10.008 -18.106 1.00 95.94 130 THR A CA 1
ATOM 1053 C C . THR A 1 130 ? 2.322 10.204 -18.272 1.00 95.94 130 THR A C 1
ATOM 1055 O O . THR A 1 130 ? 1.759 11.149 -17.721 1.00 95.94 130 THR A O 1
ATOM 1058 N N . ASP A 1 131 ? 1.651 9.280 -18.962 1.00 97.25 131 ASP A N 1
ATOM 1059 C CA . ASP A 1 131 ? 0.201 9.284 -19.180 1.00 97.25 131 ASP A CA 1
ATOM 1060 C C . ASP A 1 131 ? -0.575 9.111 -17.864 1.00 97.25 131 ASP A C 1
ATOM 1062 O O . ASP A 1 131 ? -1.665 9.662 -17.704 1.00 97.25 131 ASP A O 1
ATOM 1066 N N . ALA A 1 132 ? 0.009 8.405 -16.891 1.00 96.75 132 ALA A N 1
ATOM 1067 C CA . ALA A 1 132 ? -0.513 8.283 -15.532 1.00 96.75 132 ALA A CA 1
ATOM 1068 C C . ALA A 1 132 ? -0.178 9.488 -14.624 1.00 96.75 132 ALA A C 1
ATOM 1070 O O . ALA A 1 132 ? -0.555 9.492 -13.450 1.00 96.75 132 ALA A O 1
ATOM 1071 N N . GLY A 1 133 ? 0.518 10.511 -15.134 1.00 96.44 133 GLY A N 1
ATOM 1072 C CA . GLY A 1 133 ? 0.936 11.688 -14.366 1.00 96.44 133 GLY A CA 1
ATOM 1073 C C . GLY A 1 133 ? 2.088 11.422 -13.391 1.00 96.44 133 GLY A C 1
ATOM 1074 O O . GLY A 1 133 ? 2.251 12.158 -12.418 1.00 96.44 133 GLY A O 1
ATOM 1075 N N . ILE A 1 134 ? 2.870 10.365 -13.623 1.00 96.44 134 ILE A N 1
ATOM 1076 C CA . ILE A 1 134 ? 4.024 9.982 -12.808 1.00 96.44 134 ILE A CA 1
ATOM 1077 C C . ILE A 1 134 ? 5.282 10.580 -13.434 1.00 96.44 134 ILE A C 1
ATOM 1079 O O . ILE A 1 134 ? 5.671 10.234 -14.548 1.00 96.44 134 ILE A O 1
ATOM 1083 N N . GLU A 1 135 ? 5.935 11.470 -12.693 1.00 93.75 135 GLU A N 1
ATOM 1084 C CA . GLU A 1 135 ? 7.235 12.022 -13.068 1.00 93.75 135 GLU A CA 1
ATOM 1085 C C . GLU A 1 135 ? 8.350 11.037 -12.694 1.00 93.75 135 GLU A C 1
ATOM 1087 O O . GLU A 1 135 ? 8.517 10.712 -11.515 1.00 93.75 135 GLU A O 1
ATOM 1092 N N . LEU A 1 136 ? 9.102 10.578 -13.698 1.00 92.88 136 LEU A N 1
ATOM 1093 C CA . LEU A 1 136 ? 10.253 9.695 -13.514 1.00 92.88 136 LEU A CA 1
ATOM 1094 C C . LEU A 1 136 ? 11.495 10.501 -13.124 1.00 92.88 136 LEU A C 1
ATOM 1096 O O . LEU A 1 136 ? 11.920 11.413 -13.840 1.00 92.88 136 LEU A O 1
ATOM 1100 N N . LYS A 1 137 ? 12.120 10.139 -12.007 1.00 86.25 137 LYS A N 1
ATOM 1101 C CA . LYS A 1 137 ? 13.380 10.712 -11.536 1.00 86.25 137 LYS A CA 1
ATOM 1102 C C . LYS A 1 137 ? 14.538 9.949 -12.165 1.00 86.25 137 LYS A C 1
ATOM 1104 O O . LYS A 1 137 ? 15.109 9.030 -11.581 1.00 86.25 137 LYS A O 1
ATOM 1109 N N . GLU A 1 138 ? 14.906 10.350 -13.376 1.00 79.75 138 GLU A N 1
ATOM 1110 C CA . GLU A 1 138 ? 16.019 9.743 -14.110 1.00 79.75 138 GLU A CA 1
ATOM 1111 C C . GLU A 1 138 ? 17.381 10.147 -13.520 1.00 79.75 138 GLU A C 1
ATOM 1113 O O . GLU A 1 138 ? 18.064 11.044 -14.012 1.00 79.75 138 GLU A O 1
ATOM 1118 N N . TYR A 1 139 ? 17.802 9.469 -12.450 1.00 76.75 139 TYR A N 1
ATOM 1119 C CA . TYR A 1 139 ? 19.177 9.569 -11.941 1.00 76.75 139 TYR A CA 1
ATOM 1120 C C . TYR A 1 139 ? 20.186 8.868 -12.864 1.00 76.75 139 TYR A C 1
ATOM 1122 O O . TYR A 1 139 ? 21.351 9.257 -12.919 1.00 76.75 139 TYR A O 1
ATOM 1130 N N . GLU A 1 140 ? 19.726 7.852 -13.598 1.00 79.44 140 GLU A N 1
ATOM 1131 C CA . GLU A 1 140 ? 20.471 7.129 -14.628 1.00 79.44 140 GLU A CA 1
ATOM 1132 C C . GLU A 1 140 ? 19.579 6.921 -15.863 1.00 79.44 140 GLU A C 1
ATOM 1134 O O . GLU A 1 140 ? 18.355 6.807 -15.718 1.00 79.44 140 GLU A O 1
ATOM 1139 N N . PRO A 1 141 ? 20.151 6.848 -17.081 1.00 79.50 141 PRO A N 1
ATOM 1140 C CA . PRO A 1 141 ? 19.364 6.658 -18.293 1.00 79.50 141 PRO A CA 1
ATOM 1141 C C . PRO A 1 141 ? 18.517 5.384 -18.232 1.00 79.50 141 PRO A C 1
ATOM 1143 O O . PRO A 1 141 ? 19.036 4.298 -17.992 1.00 79.50 141 PRO A O 1
ATOM 1146 N N . ASN A 1 142 ? 17.222 5.515 -18.530 1.00 80.12 142 ASN A N 1
ATOM 1147 C CA . ASN A 1 142 ? 16.263 4.398 -18.606 1.00 80.12 142 ASN A CA 1
ATOM 1148 C C . ASN A 1 142 ? 15.965 3.685 -17.284 1.00 80.12 142 ASN A C 1
ATOM 1150 O O . ASN A 1 142 ? 15.346 2.624 -17.296 1.00 80.12 142 ASN A O 1
ATOM 1154 N N . ARG A 1 143 ? 16.343 4.281 -16.155 1.00 90.75 143 ARG A N 1
ATOM 1155 C CA . ARG A 1 143 ? 15.981 3.776 -14.838 1.00 90.75 143 ARG A CA 1
ATOM 1156 C C . ARG A 1 143 ? 14.532 4.137 -14.504 1.00 90.75 143 ARG A C 1
ATOM 1158 O O . ARG A 1 143 ? 14.132 5.284 -14.675 1.00 90.75 143 ARG A O 1
ATOM 1165 N N . ILE A 1 144 ? 13.787 3.156 -14.002 1.00 95.94 144 ILE A N 1
ATOM 1166 C CA . ILE A 1 144 ? 12.474 3.336 -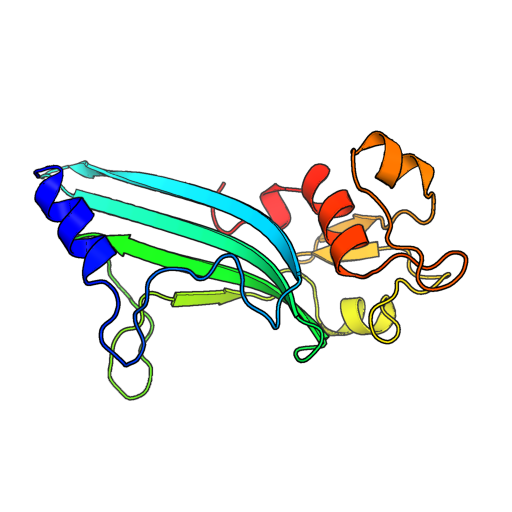13.373 1.00 95.94 144 ILE A CA 1
ATOM 1167 C C . ILE A 1 144 ? 12.608 2.781 -11.960 1.00 95.94 144 ILE A C 1
ATOM 1169 O O . ILE A 1 144 ? 12.998 1.620 -11.790 1.00 95.94 144 ILE A O 1
ATOM 1173 N N . SER A 1 145 ? 12.364 3.607 -10.949 1.00 96.25 145 SER A N 1
ATOM 1174 C CA . SER A 1 145 ? 12.526 3.191 -9.557 1.00 96.25 145 SER A CA 1
ATOM 1175 C C . SER A 1 145 ? 11.342 2.354 -9.067 1.00 96.25 145 SER A C 1
ATOM 1177 O O . SER A 1 145 ? 10.226 2.442 -9.583 1.00 96.25 145 SER A O 1
ATOM 1179 N N . ALA A 1 146 ? 11.563 1.517 -8.052 1.00 97.06 146 ALA A N 1
ATOM 1180 C CA . ALA A 1 146 ? 10.533 0.620 -7.533 1.00 97.06 146 ALA A CA 1
ATOM 1181 C C . ALA A 1 146 ? 9.269 1.364 -7.050 1.00 97.06 146 ALA A C 1
ATOM 1183 O O . ALA A 1 146 ? 8.157 0.860 -7.227 1.00 97.06 146 ALA A O 1
ATOM 1184 N N . GLU A 1 147 ? 9.392 2.572 -6.486 1.00 97.06 147 GLU A N 1
ATOM 1185 C CA . GLU A 1 147 ? 8.228 3.387 -6.127 1.00 97.06 147 GLU A CA 1
ATOM 1186 C C . GLU A 1 147 ? 7.477 3.936 -7.344 1.00 97.06 147 GLU A C 1
ATOM 1188 O O . GLU A 1 147 ? 6.255 4.065 -7.287 1.00 97.06 147 GLU A O 1
ATOM 1193 N N . GLU A 1 148 ? 8.165 4.245 -8.444 1.00 97.56 148 GLU A N 1
ATOM 1194 C CA . GLU A 1 148 ? 7.537 4.707 -9.687 1.00 97.56 148 GLU A CA 1
ATOM 1195 C C . GLU A 1 148 ? 6.743 3.575 -10.335 1.00 97.56 148 GLU A C 1
ATOM 1197 O O . GLU A 1 148 ? 5.574 3.771 -10.681 1.00 97.56 148 GLU A O 1
ATOM 1202 N N . VAL A 1 149 ? 7.325 2.369 -10.393 1.00 98.12 149 VAL A N 1
ATOM 1203 C CA . VAL A 1 149 ? 6.616 1.138 -10.788 1.00 98.12 149 VAL A CA 1
ATOM 1204 C C . VAL A 1 149 ? 5.393 0.930 -9.899 1.00 98.12 149 VAL A C 1
ATOM 1206 O O . VAL A 1 149 ? 4.286 0.722 -10.398 1.00 98.12 149 VAL A O 1
ATOM 1209 N N . GLY A 1 150 ? 5.568 1.063 -8.581 1.00 98.06 150 GLY A N 1
ATOM 1210 C CA . GLY A 1 150 ? 4.489 0.973 -7.603 1.00 98.06 150 GLY A CA 1
ATOM 1211 C C . GLY A 1 150 ? 3.342 1.944 -7.883 1.00 98.06 150 GLY A C 1
ATOM 1212 O O . GLY A 1 150 ? 2.182 1.535 -7.860 1.00 98.06 150 GLY A O 1
ATOM 1213 N N . ARG A 1 151 ? 3.638 3.210 -8.197 1.00 98.19 151 ARG A N 1
ATOM 1214 C CA . ARG A 1 151 ? 2.615 4.227 -8.508 1.00 98.19 151 ARG A CA 1
ATOM 1215 C C . ARG A 1 151 ? 1.809 3.861 -9.746 1.00 98.19 151 ARG A C 1
ATOM 1217 O O . ARG A 1 151 ? 0.583 3.972 -9.719 1.00 98.19 151 ARG A O 1
ATOM 1224 N N . LEU A 1 152 ? 2.474 3.393 -10.802 1.00 98.44 152 LEU A N 1
ATOM 1225 C CA . LEU A 1 152 ? 1.790 3.001 -12.031 1.00 98.44 152 LEU A CA 1
ATOM 1226 C C . LEU A 1 152 ? 0.900 1.783 -11.783 1.00 98.44 152 LEU A C 1
ATOM 1228 O O . LEU A 1 152 ? -0.293 1.807 -12.080 1.00 98.44 152 LEU A O 1
ATOM 1232 N N . VAL A 1 153 ? 1.455 0.744 -11.169 1.00 97.75 153 VAL A N 1
ATOM 1233 C CA . VAL A 1 153 ? 0.739 -0.500 -10.891 1.00 97.75 153 VAL A CA 1
ATOM 1234 C C . VAL A 1 153 ? -0.476 -0.264 -9.982 1.00 97.75 153 VAL A C 1
ATOM 1236 O O . VAL A 1 153 ? -1.567 -0.760 -10.264 1.00 97.75 153 VAL A O 1
ATOM 1239 N N . VAL A 1 154 ? -0.347 0.545 -8.929 1.00 96.69 154 VAL A N 1
ATOM 1240 C CA . VAL A 1 154 ? -1.470 0.869 -8.030 1.00 96.69 154 VAL A CA 1
ATOM 1241 C C . VAL A 1 154 ? -2.560 1.672 -8.736 1.00 96.69 154 VAL A C 1
ATOM 1243 O O . VAL A 1 154 ? -3.737 1.517 -8.407 1.00 96.69 154 VAL A O 1
ATOM 1246 N N . SER A 1 155 ? -2.214 2.498 -9.726 1.00 95.75 155 SER A N 1
ATOM 1247 C CA . SER A 1 155 ? -3.216 3.226 -10.515 1.00 95.75 155 SER A CA 1
ATOM 1248 C C . SER A 1 155 ? -4.126 2.287 -11.323 1.00 95.75 155 SER A C 1
ATOM 1250 O O . SER A 1 155 ? -5.278 2.629 -11.584 1.00 95.75 155 SER A O 1
ATOM 1252 N N . GLN A 1 156 ? -3.637 1.085 -11.647 1.00 95.44 156 GLN A N 1
ATOM 1253 C CA . GLN A 1 156 ? -4.322 0.084 -12.469 1.00 95.44 156 GLN A CA 1
ATOM 1254 C C . GLN A 1 156 ? -4.963 -1.042 -11.637 1.00 95.44 156 GLN A C 1
ATOM 1256 O O . GLN A 1 156 ? -6.030 -1.537 -11.992 1.00 95.44 156 GLN A O 1
ATOM 1261 N N . TYR A 1 157 ? -4.345 -1.426 -10.513 1.00 95.81 157 TYR A N 1
ATOM 1262 C CA . TYR A 1 157 ? -4.717 -2.599 -9.701 1.00 95.81 157 TYR A CA 1
ATOM 1263 C C . TYR A 1 157 ? -4.911 -2.258 -8.221 1.00 95.81 157 TYR A C 1
ATOM 1265 O O . TYR A 1 157 ? -4.552 -3.021 -7.325 1.00 95.81 157 TYR A O 1
ATOM 1273 N N . ARG A 1 158 ? -5.472 -1.079 -7.965 1.00 93.56 158 ARG A N 1
ATOM 1274 C CA . ARG A 1 158 ? -5.624 -0.450 -6.650 1.00 93.56 158 ARG A CA 1
ATOM 1275 C C . ARG A 1 158 ? -6.095 -1.385 -5.531 1.00 93.56 158 ARG A C 1
ATOM 1277 O O . ARG A 1 158 ? -5.540 -1.343 -4.435 1.00 93.56 158 ARG A O 1
ATOM 1284 N N . ASP A 1 159 ? -7.073 -2.242 -5.802 1.00 93.81 159 ASP A N 1
ATOM 1285 C CA . ASP A 1 159 ? -7.674 -3.118 -4.787 1.00 93.81 159 ASP A CA 1
ATOM 1286 C C . ASP A 1 159 ? -6.711 -4.203 -4.283 1.00 93.81 159 ASP A C 1
ATOM 1288 O O . ASP A 1 159 ? -6.815 -4.642 -3.139 1.00 93.81 159 ASP A O 1
ATOM 1292 N N . LEU A 1 160 ? -5.707 -4.590 -5.080 1.00 95.75 160 LEU A N 1
ATOM 1293 C CA . LEU A 1 160 ? -4.691 -5.562 -4.661 1.00 95.75 160 LEU A CA 1
ATOM 1294 C C . LEU A 1 160 ? -3.705 -4.986 -3.642 1.00 95.75 160 LEU A C 1
ATOM 1296 O O . LEU A 1 160 ? -3.111 -5.730 -2.859 1.00 95.75 160 LEU A O 1
ATOM 1300 N N . PHE A 1 161 ? -3.565 -3.663 -3.610 1.00 96.06 161 PHE A N 1
ATOM 1301 C CA . PHE A 1 161 ? -2.638 -2.953 -2.731 1.00 96.06 161 PHE A CA 1
ATOM 1302 C C . PHE A 1 161 ? -3.304 -2.358 -1.495 1.00 96.06 161 PHE A C 1
ATOM 1304 O O . PHE A 1 161 ? -2.637 -1.701 -0.700 1.00 96.06 161 PHE A O 1
ATOM 1311 N N . ARG A 1 162 ? -4.602 -2.604 -1.314 1.00 92.62 162 ARG A N 1
ATOM 1312 C CA . ARG A 1 162 ? -5.379 -2.120 -0.174 1.00 92.62 162 ARG A CA 1
ATOM 1313 C C . ARG A 1 162 ? -5.694 -3.247 0.796 1.00 92.62 162 ARG A C 1
ATOM 1315 O O . ARG A 1 162 ? -5.614 -4.433 0.468 1.00 92.62 162 ARG A O 1
ATOM 1322 N N . ALA A 1 163 ? -6.002 -2.871 2.027 1.00 87.50 163 ALA A N 1
ATOM 1323 C CA . ALA A 1 163 ? -6.486 -3.774 3.064 1.00 87.50 163 ALA A CA 1
ATOM 1324 C C . ALA A 1 163 ? -8.014 -3.895 3.052 1.00 87.50 163 ALA A C 1
ATOM 1326 O O . ALA A 1 163 ? -8.561 -4.899 3.503 1.00 87.50 163 ALA A O 1
ATOM 1327 N N . THR A 1 164 ? -8.695 -2.870 2.542 1.00 73.06 164 THR A N 1
ATOM 1328 C CA . THR A 1 164 ? -10.154 -2.763 2.514 1.00 73.06 164 THR A CA 1
ATOM 1329 C C . THR A 1 164 ? -10.648 -2.539 1.085 1.00 73.06 164 THR A C 1
ATOM 1331 O O . THR A 1 164 ? -9.983 -1.854 0.304 1.00 73.06 164 THR A O 1
ATOM 1334 N N . GLY A 1 165 ? -11.787 -3.149 0.738 1.00 61.12 165 GLY A N 1
ATOM 1335 C CA . GLY A 1 165 ? -12.455 -2.976 -0.561 1.00 61.12 165 GLY A CA 1
ATOM 1336 C C . GLY A 1 165 ? -13.232 -1.673 -0.691 1.00 61.12 165 GLY A C 1
ATOM 1337 O O . GLY A 1 165 ? -13.137 -0.810 0.218 1.00 61.12 165 GLY A O 1
#

Sequence (165 aa):
MTEDEILNTLDNSNDGYYCSFIDLGNVYSYLIDTRINIFRGDNDRWAIAIERLGYNPRAGAIILDINYYGNCLKNLECYNGRPTSYYSIQPINADNFNETIDGESLKSDAEFWLVRGQQVLLSHNKQDYTDAGIELKEYEPNRISAEEVGRLVVSQYRDLFRATG

Foldseek 3Di:
DDPCVQVVQQVPQCPVPAGHHDDQPPPQWAWQDKDWDWDDDPPRWIKIKIWTWTDGLVVLATKIKIFMTIDDDDPADDDPRHGHRIDMDGQWDPVLSVVQDDRFWGDPPNAFTCGNNDTFGFDLDVVLLVVLVHDAPCPDPSTRGPSSSSNSRCVPPVVSSDPHD

pLDDT: mean 93.23, std 5.49, range [61.12, 98.69]

Secondary structure (DSSP, 8-state):
--HHHHHHHHHT---SSS-----TT-TT-EEEEEEEEEEE-STT-EEEEEEEEEEETTTTEEEEEEEEEESS--S--EETTEE-SEEEE--B-HHHHHHHEETTEE-TT--EEEETTEEEEPP--HHHHHHTTPPP--SSTT--BHHHHHHHHHHHHGGGG-S--